Protein AF-A0A9P7QGE5-F1 (afdb_monomer_lite)

Sequence (139 aa):
MAYDSSDAELAAVERWIDPATGKPNYSRFTEHNLEERTLAAVELYRDAHYPNIKNAAAALEVPYYRVYGRHKGRQPISHNGGQLAVLTPTEDQALLIWAHRQVMCGHHIQIRRHRLHVKRYSELLVAIRRSRSAGPAVT

Structure (mmCIF, N/CA/C/O backbone):
data_AF-A0A9P7QGE5-F1
#
_entry.id   AF-A0A9P7QGE5-F1
#
loop_
_atom_site.group_PDB
_atom_site.id
_atom_site.type_symbol
_atom_site.label_atom_id
_atom_site.label_alt_id
_atom_site.label_comp_id
_atom_site.label_asym_id
_atom_site.label_entity_id
_atom_site.label_seq_id
_atom_site.pdbx_PDB_ins_code
_atom_site.Cartn_x
_atom_site.Cartn_y
_atom_site.Cartn_z
_atom_site.occupancy
_atom_site.B_iso_or_equiv
_atom_site.auth_seq_id
_atom_site.auth_comp_id
_atom_site.auth_asym_id
_atom_site.auth_atom_id
_atom_site.pdbx_PDB_model_num
ATOM 1 N N . MET A 1 1 ? 20.801 17.640 20.039 1.00 36.34 1 MET A N 1
ATOM 2 C CA . MET A 1 1 ? 19.399 18.035 19.802 1.00 36.34 1 MET A CA 1
ATOM 3 C C . MET A 1 1 ? 18.820 17.053 18.804 1.00 36.34 1 MET A C 1
ATOM 5 O O . MET A 1 1 ? 19.260 17.042 17.662 1.00 36.34 1 MET A O 1
ATOM 9 N N . ALA A 1 2 ? 17.979 16.141 19.288 1.00 37.06 2 ALA A N 1
ATOM 10 C CA . ALA A 1 2 ? 17.268 15.170 18.466 1.00 37.06 2 ALA A CA 1
ATOM 11 C C . ALA A 1 2 ? 16.124 15.911 17.763 1.00 37.06 2 ALA A C 1
ATOM 13 O O . ALA A 1 2 ? 15.342 16.567 18.442 1.00 37.06 2 ALA A O 1
ATOM 14 N N . TYR A 1 3 ? 16.099 15.885 16.432 1.00 42.69 3 TYR A N 1
ATOM 15 C CA . TYR A 1 3 ? 15.005 16.458 15.651 1.00 42.69 3 TYR A CA 1
ATOM 16 C C . TYR A 1 3 ? 13.806 15.505 15.683 1.00 42.69 3 TYR A C 1
ATOM 18 O O . TYR A 1 3 ? 13.979 14.290 15.572 1.00 42.69 3 TYR A O 1
ATOM 26 N N . ASP A 1 4 ? 12.632 16.098 15.880 1.00 45.06 4 ASP A N 1
ATOM 27 C CA . ASP A 1 4 ? 11.331 15.494 16.148 1.00 45.06 4 ASP A CA 1
ATOM 28 C C . ASP A 1 4 ? 10.981 14.293 15.264 1.00 45.06 4 ASP A C 1
ATOM 30 O O . ASP A 1 4 ? 10.799 14.403 14.053 1.00 45.06 4 ASP A O 1
ATOM 34 N N . SER A 1 5 ? 10.821 13.138 15.911 1.00 49.44 5 SER A N 1
ATOM 35 C CA . SER A 1 5 ? 10.130 11.966 15.354 1.00 49.44 5 SER A CA 1
ATOM 36 C C . SER A 1 5 ? 8.603 12.096 15.492 1.00 49.44 5 SER A C 1
ATOM 38 O O . SER A 1 5 ? 7.864 11.415 14.789 1.00 49.44 5 SER A O 1
ATOM 40 N N . SER A 1 6 ? 8.118 12.986 16.366 1.00 50.69 6 SER A N 1
ATOM 41 C CA . SER A 1 6 ? 6.703 13.105 16.744 1.00 50.69 6 SER A CA 1
ATOM 42 C C . SER A 1 6 ? 5.824 13.824 15.719 1.00 50.69 6 SER A C 1
ATOM 44 O O . SER A 1 6 ? 4.661 13.462 15.573 1.00 50.69 6 SER A O 1
ATOM 46 N N . ASP A 1 7 ? 6.353 14.794 14.966 1.00 45.94 7 ASP A N 1
ATOM 47 C CA . ASP A 1 7 ? 5.550 15.546 13.983 1.00 45.94 7 ASP A CA 1
ATOM 48 C C . ASP A 1 7 ? 5.131 14.688 12.779 1.00 45.94 7 ASP A C 1
ATOM 50 O O . ASP A 1 7 ? 4.074 14.903 12.186 1.00 45.94 7 ASP A O 1
ATOM 54 N N . ALA A 1 8 ? 5.940 13.684 12.422 1.00 50.78 8 ALA A N 1
ATOM 55 C CA . ALA A 1 8 ? 5.589 12.728 11.375 1.00 50.78 8 ALA A CA 1
ATOM 56 C C . ALA A 1 8 ? 4.583 11.678 11.875 1.00 50.78 8 ALA A C 1
ATOM 58 O O . ALA A 1 8 ? 3.671 11.327 11.136 1.00 50.78 8 ALA A O 1
ATOM 59 N N . GLU A 1 9 ? 4.717 11.219 13.125 1.00 51.56 9 GLU A N 1
ATOM 60 C CA . GLU A 1 9 ? 3.824 10.221 13.738 1.00 51.56 9 GLU A CA 1
ATOM 61 C C . GLU A 1 9 ? 2.395 10.747 13.963 1.00 51.56 9 GLU A C 1
ATOM 63 O O . GLU A 1 9 ? 1.430 9.982 13.907 1.00 51.56 9 GLU A O 1
ATOM 68 N N . LEU A 1 10 ? 2.232 12.055 14.184 1.00 56.00 10 LEU A N 1
ATOM 69 C CA . LEU A 1 10 ? 0.921 12.671 14.413 1.00 56.00 10 LEU A CA 1
ATOM 70 C C . LEU A 1 10 ? 0.105 12.850 13.121 1.00 56.00 10 LEU A C 1
ATOM 72 O O . LEU A 1 10 ? -1.124 12.802 13.163 1.00 56.00 10 LEU A O 1
ATOM 76 N N . ALA A 1 11 ? 0.754 12.966 11.959 1.00 74.94 11 ALA A N 1
ATOM 77 C CA . ALA A 1 11 ? 0.091 13.354 10.714 1.00 74.94 11 ALA A CA 1
ATOM 78 C C . ALA A 1 11 ? -0.942 12.332 10.196 1.00 74.94 11 ALA A C 1
ATOM 80 O O . ALA A 1 11 ? -2.001 12.736 9.704 1.00 74.94 11 ALA A O 1
ATOM 81 N N . ALA A 1 12 ? -0.672 11.020 10.271 1.00 77.94 12 ALA A N 1
ATOM 82 C CA . ALA A 1 12 ? -1.668 10.014 9.882 1.00 77.94 12 ALA A CA 1
ATOM 83 C C . ALA A 1 12 ? -2.695 9.747 10.983 1.00 77.94 12 ALA A C 1
ATOM 85 O O . ALA A 1 12 ? -3.858 9.485 10.672 1.00 77.94 12 ALA A O 1
ATOM 86 N N . VAL A 1 13 ? -2.289 9.800 12.254 1.00 82.62 13 VAL A N 1
ATOM 87 C CA . VAL A 1 13 ? -3.200 9.561 13.381 1.00 82.62 13 VAL A CA 1
ATOM 88 C C . VAL A 1 13 ? -4.275 10.642 13.418 1.00 82.62 13 VAL A C 1
ATOM 90 O O . VAL A 1 13 ? -5.451 10.304 13.417 1.00 82.62 13 VAL A O 1
ATOM 93 N N . GLU A 1 14 ? -3.907 11.919 13.321 1.00 83.38 14 GLU A N 1
ATOM 94 C CA . GLU A 1 14 ? -4.867 13.031 13.258 1.00 83.38 14 GLU A CA 1
ATOM 95 C C . GLU A 1 14 ? -5.794 12.956 12.038 1.00 83.38 14 GLU A C 1
ATOM 97 O O . GLU A 1 14 ? -6.946 13.386 12.089 1.00 83.38 14 GLU A O 1
ATOM 102 N N . ARG A 1 15 ? -5.301 12.401 10.925 1.00 85.88 15 ARG A N 1
ATOM 103 C CA . ARG A 1 15 ? -6.069 12.286 9.681 1.00 85.88 15 ARG A CA 1
ATOM 104 C C . ARG A 1 15 ? -7.084 11.148 9.719 1.00 85.88 15 ARG A C 1
ATOM 106 O O . ARG A 1 15 ? -8.194 11.303 9.212 1.00 85.88 15 ARG A O 1
ATOM 113 N N . TRP A 1 16 ? -6.695 9.993 10.256 1.00 89.62 16 TRP A N 1
ATOM 114 C CA . TRP A 1 16 ? -7.458 8.751 10.113 1.00 89.62 16 TRP A CA 1
ATOM 115 C C . TRP A 1 16 ? -8.102 8.254 11.401 1.00 89.62 16 TRP A C 1
ATOM 117 O O . TRP A 1 16 ? -9.002 7.417 11.316 1.00 89.62 16 TRP A O 1
ATOM 127 N N . ILE A 1 17 ? -7.663 8.724 12.568 1.00 90.06 17 ILE A N 1
ATOM 128 C CA . ILE A 1 17 ? -8.172 8.313 13.876 1.00 90.06 17 ILE A CA 1
ATOM 129 C C . ILE A 1 17 ? -8.921 9.482 14.509 1.00 90.06 17 ILE A C 1
ATOM 131 O O . ILE A 1 17 ? -8.414 10.594 14.602 1.00 90.06 17 ILE A O 1
ATOM 135 N N . ASP A 1 18 ? -10.140 9.222 14.968 1.00 87.38 18 ASP A N 1
ATOM 136 C CA . ASP A 1 18 ? -10.900 10.185 15.754 1.00 87.38 18 ASP A CA 1
ATOM 137 C C . ASP A 1 18 ? -10.281 10.297 17.164 1.00 87.38 18 ASP A C 1
ATOM 139 O O . ASP A 1 18 ? -10.252 9.296 17.895 1.00 87.38 18 ASP A O 1
ATOM 143 N N . PRO A 1 19 ? -9.796 11.485 17.578 1.00 82.75 19 PRO A N 1
ATOM 144 C CA . PRO A 1 19 ? -9.123 11.668 18.862 1.00 82.75 19 PRO A CA 1
ATOM 145 C C . PRO A 1 19 ? -10.042 11.411 20.062 1.00 82.75 19 PRO A C 1
ATOM 147 O O . PRO A 1 19 ? -9.551 11.075 21.138 1.00 82.75 19 PRO A O 1
ATOM 150 N N . ALA A 1 20 ? -11.364 11.539 19.902 1.00 84.06 20 ALA A N 1
ATOM 151 C CA . ALA A 1 20 ? -12.312 11.313 20.989 1.00 84.06 20 ALA A CA 1
ATOM 152 C C . ALA A 1 20 ? -12.529 9.821 21.274 1.00 84.06 20 ALA A C 1
ATOM 154 O O . ALA A 1 20 ? -12.760 9.427 22.418 1.00 84.06 20 ALA A O 1
ATOM 155 N N . THR A 1 21 ? -12.476 8.983 20.237 1.00 82.38 21 THR A N 1
ATOM 156 C CA . THR A 1 21 ? -12.810 7.556 20.340 1.00 82.38 21 THR A CA 1
ATOM 157 C C . THR A 1 21 ? -11.601 6.636 20.200 1.00 82.38 21 THR A C 1
ATOM 159 O O . THR A 1 21 ? -11.699 5.457 20.544 1.00 82.38 21 THR A O 1
ATOM 162 N N . GLY A 1 22 ? -10.473 7.146 19.694 1.00 81.94 22 GLY A N 1
ATOM 163 C CA . GLY A 1 22 ? -9.289 6.355 19.356 1.00 81.94 22 GLY A CA 1
ATOM 164 C C . GLY A 1 22 ? -9.545 5.344 18.234 1.00 81.94 22 GLY A C 1
ATOM 165 O O . GLY A 1 22 ? -8.795 4.379 18.088 1.00 81.94 22 GLY A O 1
ATOM 166 N N . LYS A 1 23 ? -10.632 5.518 17.472 1.00 85.50 23 LYS A N 1
ATOM 167 C CA . LYS A 1 23 ? -11.069 4.601 16.414 1.00 85.50 23 LYS A CA 1
ATOM 168 C C . LYS A 1 23 ? -10.892 5.230 15.036 1.00 85.50 23 LYS A C 1
ATOM 170 O O . LYS A 1 23 ? -10.848 6.454 14.929 1.00 85.50 23 LYS A O 1
ATOM 175 N N . PRO A 1 24 ? -10.830 4.413 13.971 1.00 86.50 24 PRO A N 1
ATOM 176 C CA . PRO A 1 24 ? -10.820 4.935 12.615 1.00 86.50 24 PRO A CA 1
ATOM 177 C C . PRO A 1 24 ? -12.012 5.861 12.349 1.00 86.50 24 PRO A C 1
ATOM 179 O O . PRO A 1 24 ? -13.144 5.519 12.691 1.00 86.50 24 PRO A O 1
ATOM 182 N N . ASN A 1 25 ? -11.767 6.992 11.687 1.00 88.62 25 ASN A N 1
ATOM 183 C CA . ASN A 1 25 ? -12.759 8.016 11.346 1.00 88.62 25 ASN A CA 1
ATOM 184 C C . ASN A 1 25 ? -13.657 7.596 10.160 1.00 88.62 25 ASN A C 1
ATOM 186 O O . ASN A 1 25 ? -13.845 8.322 9.187 1.00 88.62 25 ASN A O 1
ATOM 190 N N . TYR A 1 26 ? -14.182 6.372 10.209 1.00 86.25 26 TYR A N 1
ATOM 191 C CA . TYR A 1 26 ? -15.085 5.821 9.207 1.00 86.25 26 TYR A CA 1
ATOM 192 C C . TYR A 1 26 ? -16.405 5.455 9.875 1.00 86.25 26 TYR A C 1
ATOM 194 O O . TYR A 1 26 ? -16.447 4.642 10.795 1.00 86.25 26 TYR A O 1
ATOM 202 N N . SER A 1 27 ? -17.508 6.011 9.372 1.00 82.19 27 SER A N 1
ATOM 203 C CA . SER A 1 27 ? -18.846 5.721 9.901 1.00 82.19 27 SER A CA 1
ATOM 204 C C . SER A 1 27 ? -19.300 4.287 9.613 1.00 82.19 27 SER A C 1
ATOM 206 O O . SER A 1 27 ? -20.004 3.683 10.421 1.00 82.19 27 SER A O 1
ATOM 208 N N . ARG A 1 28 ? -18.915 3.740 8.451 1.00 86.88 28 ARG A N 1
ATOM 209 C CA . ARG A 1 28 ? -19.190 2.361 8.027 1.00 86.88 28 ARG A CA 1
ATOM 210 C C . ARG A 1 28 ? -18.088 1.835 7.128 1.00 86.88 28 ARG A C 1
ATOM 212 O O . ARG A 1 28 ? -17.522 2.564 6.317 1.00 86.88 28 ARG A O 1
ATOM 219 N N . PHE A 1 29 ? -17.861 0.535 7.198 1.00 90.94 29 PHE A N 1
ATOM 220 C CA . PHE A 1 29 ? -16.955 -0.179 6.315 1.00 90.94 29 PHE A CA 1
ATOM 221 C C . PHE A 1 29 ? -17.722 -0.731 5.116 1.00 90.94 29 PHE A C 1
ATOM 223 O O . PHE A 1 29 ? -18.616 -1.559 5.255 1.00 90.94 29 PHE A O 1
ATOM 230 N N . THR A 1 30 ? -17.409 -0.220 3.925 1.00 89.88 30 THR A N 1
ATOM 231 C CA . THR A 1 30 ? -18.079 -0.587 2.670 1.00 89.88 30 THR A CA 1
ATOM 232 C C . THR A 1 30 ? -17.046 -0.939 1.604 1.00 89.88 30 THR A C 1
ATOM 234 O O . THR A 1 30 ? -15.851 -0.675 1.760 1.00 89.88 30 THR A O 1
ATOM 237 N N . GLU A 1 31 ? -17.476 -1.537 0.494 1.00 87.12 31 GLU A N 1
ATOM 238 C CA . GLU A 1 31 ? -16.572 -1.759 -0.642 1.00 87.12 31 GLU A CA 1
ATOM 239 C C . GLU A 1 31 ? -16.106 -0.440 -1.272 1.00 87.12 31 GLU A C 1
ATOM 241 O O . GLU A 1 31 ? -14.978 -0.349 -1.752 1.00 87.12 31 GLU A O 1
ATOM 246 N N . HIS A 1 32 ? -16.939 0.604 -1.217 1.00 87.00 32 HIS A N 1
ATOM 247 C CA . HIS A 1 32 ? -16.641 1.895 -1.834 1.00 87.00 32 HIS A CA 1
ATOM 248 C C . HIS A 1 32 ? -15.465 2.617 -1.160 1.00 87.00 32 HIS A C 1
ATOM 250 O O . HIS A 1 32 ? -14.632 3.204 -1.843 1.00 87.00 32 HIS A O 1
ATOM 256 N N . ASN A 1 33 ? -15.341 2.506 0.167 1.00 89.94 33 ASN A N 1
ATOM 257 C CA . ASN A 1 33 ? -14.223 3.085 0.922 1.00 89.94 33 ASN A CA 1
ATOM 258 C C . ASN A 1 33 ? -13.072 2.100 1.170 1.00 89.94 33 ASN A C 1
ATOM 260 O O . ASN A 1 33 ? -12.167 2.380 1.953 1.00 89.94 33 ASN A O 1
ATOM 264 N N . LEU A 1 34 ? -13.076 0.934 0.516 1.00 91.00 34 LEU A N 1
ATOM 265 C CA . LEU A 1 34 ? -12.039 -0.078 0.709 1.00 91.00 34 LEU A CA 1
ATOM 266 C C . LEU A 1 34 ? -10.648 0.438 0.317 1.00 91.00 34 LEU A C 1
ATOM 268 O O . LEU A 1 34 ? -9.656 0.092 0.957 1.00 91.00 34 LEU A O 1
ATOM 272 N N . GLU A 1 35 ? -10.561 1.257 -0.732 1.00 90.12 35 GLU A N 1
ATOM 273 C CA . GLU A 1 35 ? -9.285 1.824 -1.171 1.00 90.12 35 GLU A CA 1
ATOM 274 C C . GLU A 1 35 ? -8.761 2.876 -0.192 1.00 90.12 35 GLU A C 1
ATOM 276 O O . GLU A 1 35 ? -7.597 2.821 0.194 1.00 90.12 35 GLU A O 1
ATOM 281 N N . GLU A 1 36 ? -9.632 3.765 0.274 1.00 90.94 36 GLU A N 1
ATOM 282 C CA . GLU A 1 36 ? -9.296 4.790 1.263 1.00 90.94 36 GLU A CA 1
ATOM 283 C C . GLU A 1 36 ? -8.817 4.158 2.577 1.00 90.94 36 GLU A C 1
ATOM 285 O O . GLU A 1 36 ? -7.729 4.465 3.059 1.00 90.94 36 GLU A O 1
ATOM 290 N N . ARG A 1 37 ? -9.536 3.141 3.071 1.00 93.50 37 ARG A N 1
ATOM 291 C CA . ARG A 1 37 ? -9.119 2.353 4.240 1.00 93.50 37 ARG A CA 1
ATOM 292 C C . ARG A 1 37 ? -7.798 1.625 4.019 1.00 93.50 37 ARG A C 1
ATOM 294 O O . ARG A 1 37 ? -7.010 1.480 4.950 1.00 93.50 37 ARG A O 1
ATOM 301 N N . THR A 1 38 ? -7.523 1.173 2.793 1.00 93.19 38 THR A N 1
ATOM 302 C CA . THR A 1 38 ? -6.226 0.566 2.457 1.00 93.19 38 THR A CA 1
ATOM 303 C C . THR A 1 38 ? -5.101 1.593 2.587 1.00 93.19 38 THR A C 1
ATOM 305 O O . THR A 1 38 ? -4.044 1.257 3.119 1.00 93.19 38 THR A O 1
ATOM 308 N N . LEU A 1 39 ? -5.309 2.826 2.114 1.00 91.00 39 LEU A N 1
ATOM 309 C CA . LEU A 1 39 ? -4.335 3.912 2.247 1.00 91.00 39 LEU A CA 1
ATOM 310 C C . LEU A 1 39 ? -4.133 4.292 3.715 1.00 91.00 39 LEU A C 1
ATOM 312 O O . LEU A 1 39 ? -2.992 4.303 4.171 1.00 91.00 39 LEU A O 1
ATOM 316 N N . ALA A 1 40 ? -5.220 4.461 4.471 1.00 92.62 40 ALA A N 1
ATOM 317 C CA . ALA A 1 40 ? -5.174 4.722 5.907 1.00 92.62 40 ALA A CA 1
ATOM 318 C C . ALA A 1 40 ? -4.387 3.641 6.667 1.00 92.62 40 ALA A C 1
ATOM 320 O O . ALA A 1 40 ? -3.533 3.957 7.489 1.00 92.62 40 ALA A O 1
ATOM 321 N N . ALA A 1 41 ? -4.595 2.358 6.346 1.00 93.62 41 ALA A N 1
ATOM 322 C CA . ALA A 1 41 ? -3.874 1.254 6.984 1.00 93.62 41 ALA A CA 1
ATOM 323 C C . ALA A 1 41 ? -2.371 1.288 6.686 1.00 93.62 41 ALA A C 1
ATOM 325 O O . ALA A 1 41 ? -1.559 0.919 7.534 1.00 93.62 41 ALA A O 1
ATOM 326 N N . VAL A 1 42 ? -1.991 1.709 5.477 1.00 93.19 42 VAL A N 1
ATOM 327 C CA . VAL A 1 42 ? -0.582 1.861 5.101 1.00 93.19 42 VAL A CA 1
ATOM 328 C C . VAL A 1 42 ? 0.049 3.061 5.793 1.00 93.19 42 VAL A C 1
ATOM 330 O O . VAL A 1 42 ? 1.185 2.934 6.242 1.00 93.19 42 VAL A O 1
ATOM 333 N N . GLU A 1 43 ? -0.654 4.190 5.878 1.00 92.19 43 GLU A N 1
ATOM 334 C CA . GLU A 1 43 ? -0.175 5.395 6.566 1.00 92.19 43 GLU A CA 1
ATOM 335 C C . GLU A 1 43 ? -0.010 5.136 8.069 1.00 92.19 43 GLU A C 1
ATOM 337 O O . GLU A 1 43 ? 1.096 5.262 8.578 1.00 92.19 43 GLU A O 1
ATOM 342 N N . LEU A 1 44 ? -1.033 4.607 8.749 1.00 92.12 44 LEU A N 1
ATOM 343 C CA . LEU A 1 44 ? -0.963 4.282 10.182 1.00 92.12 44 LEU A CA 1
ATOM 344 C C . LEU A 1 44 ? 0.081 3.203 10.516 1.00 92.12 44 LEU A C 1
ATOM 346 O O . LEU A 1 44 ? 0.625 3.179 11.616 1.00 92.12 44 LEU A O 1
ATOM 350 N N . TYR A 1 45 ? 0.374 2.287 9.588 1.00 92.56 45 TYR A N 1
ATOM 351 C CA . TYR A 1 45 ? 1.484 1.347 9.764 1.00 92.56 45 TYR A CA 1
ATOM 352 C C . TYR A 1 45 ? 2.854 2.021 9.587 1.00 92.56 45 TYR A C 1
ATOM 354 O O . TYR A 1 45 ? 3.794 1.692 10.308 1.00 92.56 45 TYR A O 1
ATOM 362 N N . ARG A 1 46 ? 2.993 2.934 8.618 1.00 88.94 46 ARG A N 1
ATOM 363 C CA . ARG A 1 46 ? 4.251 3.662 8.379 1.00 88.94 46 ARG A CA 1
ATOM 364 C C . ARG A 1 46 ? 4.592 4.602 9.529 1.00 88.94 46 ARG A C 1
ATOM 366 O O . ARG A 1 46 ? 5.760 4.667 9.891 1.00 88.94 46 ARG A O 1
ATOM 373 N N . ASP A 1 47 ? 3.577 5.206 10.131 1.00 88.50 47 ASP A N 1
ATOM 374 C CA . ASP A 1 47 ? 3.699 6.116 11.274 1.00 88.50 47 ASP A CA 1
ATOM 375 C C . ASP A 1 47 ? 3.749 5.360 12.616 1.00 88.50 47 ASP A C 1
ATOM 377 O O . ASP A 1 47 ? 3.498 5.926 13.672 1.00 88.50 47 ASP A O 1
ATOM 381 N N . ALA A 1 48 ? 4.031 4.051 12.588 1.00 87.81 48 ALA A N 1
ATOM 382 C CA . ALA A 1 48 ? 4.191 3.180 13.755 1.00 87.81 48 ALA A CA 1
ATOM 383 C C . ALA A 1 48 ? 2.991 3.097 14.727 1.00 87.81 48 ALA A C 1
ATOM 385 O O . ALA A 1 48 ? 3.091 2.423 15.753 1.00 87.81 48 ALA A O 1
ATOM 386 N N . HIS A 1 49 ? 1.832 3.674 14.389 1.00 88.75 49 HIS A N 1
ATOM 387 C CA . HIS A 1 49 ? 0.613 3.594 15.201 1.00 88.75 49 HIS A CA 1
ATOM 388 C C . HIS A 1 49 ? 0.148 2.143 15.398 1.00 88.75 49 HIS A C 1
ATOM 390 O O . HIS A 1 49 ? -0.282 1.748 16.482 1.00 88.75 49 HIS A O 1
ATOM 396 N N . TYR A 1 50 ? 0.284 1.315 14.357 1.00 90.56 50 TYR A N 1
ATOM 397 C CA . TYR A 1 50 ? 0.127 -0.132 14.471 1.00 90.56 50 TYR A CA 1
ATOM 398 C C . TYR A 1 50 ? 1.480 -0.841 14.343 1.00 90.56 50 TYR A C 1
ATOM 400 O O . TYR A 1 50 ? 2.196 -0.617 13.367 1.00 90.56 50 TYR A O 1
ATOM 408 N N . PRO A 1 51 ? 1.806 -1.798 15.235 1.00 90.81 51 PRO A N 1
ATOM 409 C CA . PRO A 1 51 ? 3.121 -2.446 15.249 1.00 90.81 51 PRO A CA 1
ATOM 410 C C . PRO A 1 51 ? 3.355 -3.358 14.037 1.00 90.81 51 PRO A C 1
ATOM 412 O O . PRO A 1 51 ? 4.487 -3.713 13.715 1.00 90.81 51 PRO A O 1
ATOM 415 N N . ASN A 1 52 ? 2.287 -3.797 13.369 1.00 93.94 52 ASN A N 1
ATOM 416 C CA . ASN A 1 52 ? 2.380 -4.646 12.192 1.00 93.94 52 ASN A CA 1
ATOM 417 C C . ASN A 1 52 ? 1.206 -4.401 11.229 1.00 93.94 52 ASN A C 1
ATOM 419 O O . ASN A 1 52 ? 0.127 -3.948 11.616 1.00 93.94 52 ASN A O 1
ATOM 423 N N . ILE A 1 53 ? 1.412 -4.772 9.960 1.00 93.69 53 ILE A N 1
ATOM 424 C CA . ILE A 1 53 ? 0.403 -4.645 8.894 1.00 93.69 53 ILE A CA 1
ATOM 425 C C . ILE A 1 53 ? -0.867 -5.435 9.225 1.00 93.69 53 ILE A C 1
ATOM 427 O O . ILE A 1 53 ? -1.958 -5.026 8.844 1.00 93.69 53 ILE A O 1
ATOM 431 N N . LYS A 1 54 ? -0.747 -6.568 9.927 1.00 95.50 54 LYS A N 1
ATOM 432 C CA . LYS A 1 54 ? -1.895 -7.409 10.285 1.00 95.50 54 LYS A CA 1
ATOM 433 C C . LYS A 1 54 ? -2.860 -6.665 11.213 1.00 95.50 54 LYS A C 1
ATOM 435 O O . LYS A 1 54 ? -4.063 -6.734 10.996 1.00 95.50 54 LYS A O 1
ATOM 440 N N . ASN A 1 55 ? -2.334 -5.932 12.188 1.00 94.50 55 ASN A N 1
ATOM 441 C CA . ASN A 1 55 ? -3.105 -5.146 13.142 1.00 94.50 55 ASN A CA 1
ATOM 442 C C . ASN A 1 55 ? -3.755 -3.946 12.450 1.00 94.50 55 ASN A C 1
ATOM 444 O O . ASN A 1 55 ? -4.945 -3.726 12.642 1.00 94.50 55 ASN A O 1
ATOM 448 N N . ALA A 1 56 ? -3.021 -3.248 11.577 1.00 93.88 56 ALA A N 1
ATOM 449 C CA . ALA A 1 56 ? -3.584 -2.159 10.775 1.00 93.88 56 ALA A CA 1
ATOM 450 C C . ALA A 1 56 ? -4.713 -2.645 9.848 1.00 93.88 56 ALA A C 1
ATOM 452 O O . ALA A 1 56 ? -5.784 -2.049 9.784 1.00 93.88 56 ALA A O 1
ATOM 453 N N . ALA A 1 57 ? -4.491 -3.768 9.159 1.00 95.44 57 ALA A N 1
ATOM 454 C CA . ALA A 1 57 ? -5.467 -4.386 8.269 1.00 95.44 57 ALA A CA 1
ATOM 455 C C . ALA A 1 57 ? -6.722 -4.852 9.025 1.00 95.44 57 ALA A C 1
ATOM 457 O O . ALA A 1 57 ? -7.832 -4.659 8.538 1.00 95.44 57 ALA A O 1
ATOM 458 N N . ALA A 1 58 ? -6.554 -5.428 10.219 1.00 94.31 58 ALA A N 1
ATOM 459 C CA . ALA A 1 58 ? -7.666 -5.843 11.066 1.00 94.31 58 ALA A CA 1
ATOM 460 C C . ALA A 1 58 ? -8.465 -4.642 11.595 1.00 94.31 58 ALA A C 1
ATOM 462 O O . ALA A 1 58 ? -9.688 -4.654 11.510 1.00 94.31 58 ALA A O 1
ATOM 463 N N . ALA A 1 59 ? -7.791 -3.596 12.083 1.00 91.94 59 ALA A N 1
ATOM 464 C CA . ALA A 1 59 ? -8.441 -2.410 12.642 1.00 91.94 59 ALA A CA 1
ATOM 465 C C . ALA A 1 59 ? -9.288 -1.644 11.614 1.00 91.94 59 ALA A C 1
ATOM 467 O O . ALA A 1 59 ? -10.314 -1.066 11.962 1.00 91.94 59 ALA A O 1
ATOM 468 N N . LEU A 1 60 ? -8.868 -1.656 10.347 1.00 92.62 60 LEU A N 1
ATOM 469 C CA . LEU A 1 60 ? -9.558 -0.988 9.243 1.00 92.62 60 LEU A CA 1
ATOM 470 C C . LEU A 1 60 ? -10.400 -1.935 8.380 1.00 92.62 60 LEU A C 1
ATOM 472 O O . LEU A 1 60 ? -10.924 -1.501 7.356 1.00 92.62 60 LEU A O 1
ATOM 476 N N . GLU A 1 61 ? -10.529 -3.209 8.761 1.00 93.94 61 GLU A N 1
ATOM 477 C CA . GLU A 1 61 ? -11.236 -4.255 8.007 1.00 93.94 61 GLU A CA 1
ATOM 478 C C . GLU A 1 61 ? -10.857 -4.305 6.515 1.00 93.94 61 GLU A C 1
ATOM 480 O O . GLU A 1 61 ? -11.703 -4.304 5.614 1.00 93.94 61 GLU A O 1
ATOM 485 N N . VAL A 1 62 ? -9.552 -4.338 6.245 1.00 94.25 62 VAL A N 1
ATOM 486 C CA . VAL A 1 62 ? -8.988 -4.453 4.896 1.00 94.25 62 VAL A CA 1
ATOM 487 C C . VAL A 1 62 ? -8.266 -5.797 4.756 1.00 94.25 62 VAL A C 1
ATOM 489 O O . VAL A 1 62 ? -7.545 -6.206 5.666 1.00 94.25 62 VAL A O 1
ATOM 492 N N . PRO A 1 63 ? -8.363 -6.496 3.609 1.00 94.81 63 PRO A N 1
ATOM 493 C CA . PRO A 1 63 ? -7.577 -7.702 3.374 1.00 94.81 63 PRO A CA 1
ATOM 494 C C . PRO A 1 63 ? -6.066 -7.448 3.487 1.00 94.81 63 PRO A C 1
ATOM 496 O O . PRO A 1 63 ? -5.518 -6.575 2.809 1.00 94.81 63 PRO A O 1
ATOM 499 N N . TYR A 1 64 ? -5.373 -8.271 4.280 1.00 95.31 64 TYR A N 1
ATOM 500 C CA . TYR A 1 64 ? -3.936 -8.144 4.565 1.00 95.31 64 TYR A CA 1
ATOM 501 C C . TYR A 1 64 ? -3.077 -7.925 3.310 1.00 95.31 64 TYR A C 1
ATOM 503 O O . TYR A 1 64 ? -2.278 -6.991 3.248 1.00 95.31 64 TYR A O 1
ATOM 511 N N . TYR A 1 65 ? -3.260 -8.757 2.279 1.00 93.38 65 TYR A N 1
ATOM 512 C CA . TYR A 1 65 ? -2.440 -8.691 1.066 1.00 93.38 65 TYR A CA 1
ATOM 513 C C . TYR A 1 65 ? -2.658 -7.410 0.255 1.00 93.38 65 TYR A C 1
ATOM 515 O O . TYR A 1 65 ? -1.760 -6.997 -0.481 1.00 93.38 65 TYR A O 1
ATOM 523 N N . ARG A 1 66 ? -3.814 -6.755 0.411 1.00 91.88 66 ARG A N 1
ATOM 524 C CA . ARG A 1 66 ? -4.097 -5.465 -0.222 1.00 91.88 66 ARG A CA 1
ATOM 525 C C . ARG A 1 66 ? -3.259 -4.365 0.423 1.00 91.88 66 ARG A C 1
ATOM 527 O O . ARG A 1 66 ? -2.556 -3.650 -0.288 1.00 91.88 66 ARG A O 1
ATOM 534 N N . VAL A 1 67 ? -3.247 -4.308 1.757 1.00 93.38 67 VAL A N 1
ATOM 535 C CA . VAL A 1 67 ? -2.406 -3.378 2.532 1.00 93.38 67 VAL A CA 1
ATOM 536 C C . VAL A 1 67 ? -0.924 -3.658 2.282 1.00 93.38 67 VAL A C 1
ATOM 538 O O . VAL A 1 67 ? -0.163 -2.743 1.984 1.00 93.38 67 VAL A O 1
ATOM 541 N N . TYR A 1 68 ? -0.510 -4.929 2.303 1.00 92.44 68 TYR A N 1
ATOM 542 C CA . TYR A 1 68 ? 0.870 -5.324 2.012 1.00 92.44 68 TYR A CA 1
ATOM 543 C C . TYR A 1 68 ? 1.312 -4.898 0.604 1.00 92.44 68 TYR A C 1
ATOM 545 O O . TYR A 1 68 ? 2.376 -4.300 0.433 1.00 92.44 68 TYR A O 1
ATOM 553 N N . GLY A 1 69 ? 0.490 -5.171 -0.414 1.00 90.06 69 GLY A N 1
ATOM 554 C CA . GLY A 1 69 ? 0.763 -4.761 -1.789 1.00 90.06 69 GLY A CA 1
ATOM 555 C C . GLY A 1 69 ? 0.885 -3.245 -1.914 1.00 90.06 69 GLY A C 1
ATOM 556 O O . GLY A 1 69 ? 1.836 -2.755 -2.526 1.00 90.06 69 GLY A O 1
ATOM 557 N N . ARG A 1 70 ? -0.029 -2.511 -1.273 1.00 89.81 70 ARG A N 1
ATOM 558 C CA . ARG A 1 70 ? -0.029 -1.049 -1.247 1.00 89.81 70 ARG A CA 1
ATOM 559 C C . ARG A 1 70 ? 1.210 -0.481 -0.565 1.00 89.81 70 ARG A C 1
ATOM 561 O O . ARG A 1 70 ? 1.859 0.405 -1.114 1.00 89.81 70 ARG A O 1
ATOM 568 N N . HIS A 1 71 ? 1.592 -1.038 0.581 1.00 89.31 71 HIS A N 1
ATOM 569 C CA . HIS A 1 71 ? 2.807 -0.668 1.304 1.00 89.31 71 HIS A CA 1
ATOM 570 C C . HIS A 1 71 ? 4.065 -0.862 0.439 1.00 89.31 71 HIS A C 1
ATOM 572 O O . HIS A 1 71 ? 4.955 -0.011 0.453 1.00 89.31 71 HIS A O 1
ATOM 578 N N . LYS A 1 72 ? 4.101 -1.931 -0.373 1.00 86.69 72 LYS A N 1
ATOM 579 C CA . LYS A 1 72 ? 5.152 -2.208 -1.369 1.00 86.69 72 LYS A CA 1
ATOM 580 C C . LYS A 1 72 ? 5.085 -1.330 -2.629 1.00 86.69 72 LYS A C 1
ATOM 582 O O . LYS A 1 72 ? 5.925 -1.500 -3.507 1.00 86.69 72 LYS A O 1
ATOM 587 N N . GLY A 1 73 ? 4.120 -0.417 -2.733 1.00 80.50 73 GLY A N 1
ATOM 588 C CA . GLY A 1 73 ? 3.987 0.522 -3.851 1.00 80.50 73 GLY A CA 1
ATOM 589 C C . GLY A 1 73 ? 3.109 0.042 -5.008 1.00 80.50 73 GLY A C 1
ATOM 590 O O . GLY A 1 73 ? 3.049 0.717 -6.033 1.00 80.50 73 GLY A O 1
ATOM 591 N N . ARG A 1 74 ? 2.402 -1.092 -4.872 1.00 83.19 74 ARG A N 1
ATOM 592 C CA . ARG A 1 74 ? 1.425 -1.513 -5.888 1.00 83.19 74 ARG A CA 1
ATOM 593 C C . ARG A 1 74 ? 0.274 -0.525 -5.967 1.00 83.19 74 ARG A C 1
ATOM 595 O O . ARG A 1 74 ? -0.184 -0.036 -4.937 1.00 83.19 74 ARG A O 1
ATOM 602 N N . GLN A 1 75 ? -0.190 -0.279 -7.187 1.00 78.62 75 GLN A N 1
ATOM 603 C CA . GLN A 1 75 ? -1.317 0.598 -7.482 1.00 78.62 75 GLN A CA 1
ATOM 604 C C . GLN A 1 75 ? -2.667 -0.131 -7.427 1.00 78.62 75 GLN A C 1
ATOM 606 O O . GLN A 1 75 ? -2.690 -1.362 -7.448 1.00 78.62 75 GLN A O 1
ATOM 611 N N . PRO A 1 76 ? -3.815 0.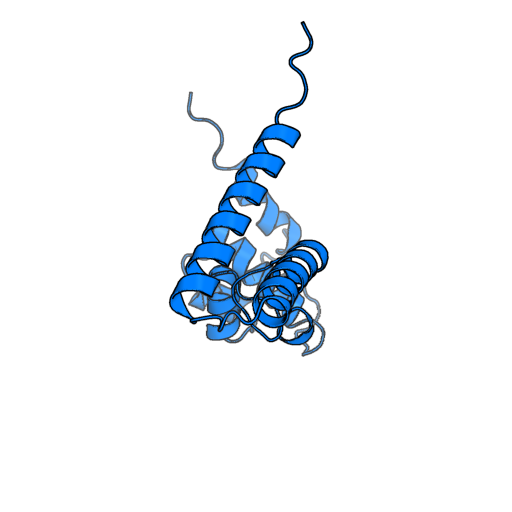575 -7.3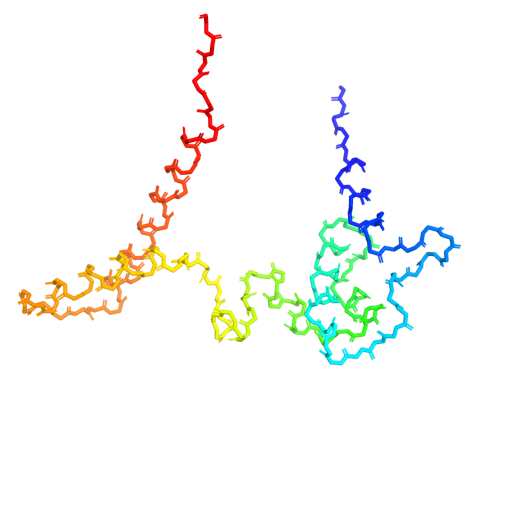38 1.00 75.25 76 PRO A N 1
ATOM 612 C CA . PRO A 1 76 ? -5.112 -0.076 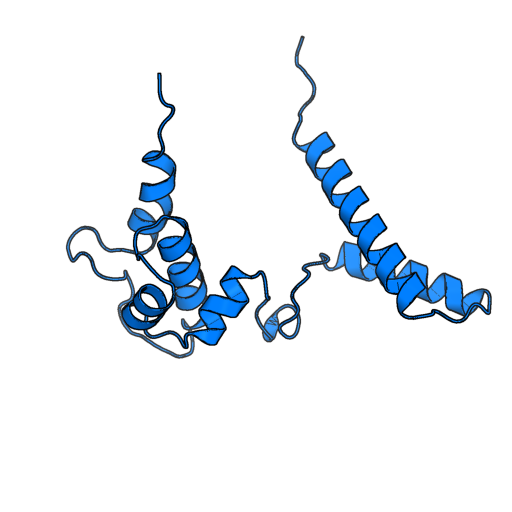-7.459 1.00 75.25 76 PRO A CA 1
ATOM 613 C C . PRO A 1 76 ? -5.247 -0.641 -8.875 1.00 75.25 76 PRO A C 1
ATOM 615 O O . PRO A 1 76 ? -4.672 -0.102 -9.827 1.00 75.25 76 PRO A O 1
ATOM 618 N N . ILE A 1 77 ? -6.035 -1.705 -9.029 1.00 75.12 77 ILE A N 1
ATOM 619 C CA . ILE A 1 77 ? -6.310 -2.288 -10.351 1.00 75.12 77 ILE A CA 1
ATOM 620 C C . ILE A 1 77 ? -6.928 -1.240 -11.283 1.00 75.12 77 ILE A C 1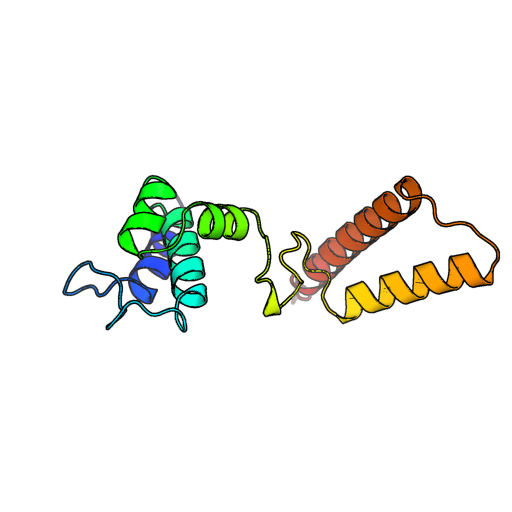
ATOM 622 O O . ILE A 1 77 ? -6.532 -1.151 -12.439 1.00 75.12 77 ILE A O 1
ATOM 626 N N . SER A 1 78 ? -7.804 -0.385 -10.755 1.00 74.12 78 SER A N 1
ATOM 627 C CA . SER A 1 78 ? -8.432 0.708 -11.503 1.00 74.12 78 SER A CA 1
ATOM 628 C C . SER A 1 78 ? -7.457 1.773 -12.015 1.00 74.12 78 SER A C 1
ATOM 630 O O . SER A 1 78 ? -7.806 2.495 -12.939 1.00 74.12 78 SER A O 1
ATOM 632 N N . HIS A 1 79 ? -6.259 1.894 -11.432 1.00 68.00 79 HIS A N 1
ATOM 633 C CA . HIS A 1 79 ? -5.315 2.965 -11.767 1.00 68.00 79 HIS A CA 1
ATOM 634 C C . HIS A 1 79 ? -4.147 2.483 -12.633 1.00 68.00 79 HIS A C 1
ATOM 636 O O . HIS A 1 79 ? -3.724 3.190 -13.537 1.00 68.00 79 HIS A O 1
ATOM 642 N N . ASN A 1 80 ? -3.607 1.291 -12.355 1.00 69.38 80 ASN A N 1
ATOM 643 C CA . ASN A 1 80 ? -2.494 0.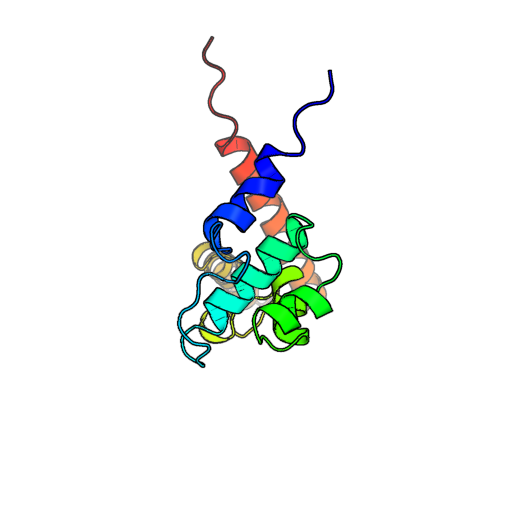724 -13.129 1.00 69.38 80 ASN A CA 1
ATOM 644 C C . ASN A 1 80 ? -2.499 -0.817 -13.108 1.00 69.38 80 ASN A C 1
ATOM 646 O O . ASN A 1 80 ? -1.462 -1.459 -12.935 1.00 69.38 80 ASN A O 1
ATOM 650 N N . GLY A 1 81 ? -3.683 -1.437 -13.136 1.00 71.06 81 GLY A N 1
ATOM 651 C CA . GLY A 1 81 ? -3.822 -2.897 -13.206 1.00 71.06 81 GLY A CA 1
ATOM 652 C C . GLY A 1 81 ? -3.185 -3.675 -12.045 1.00 71.06 81 GLY A C 1
ATOM 653 O O . GLY A 1 81 ? -2.932 -4.868 -12.180 1.00 71.06 81 GLY A O 1
ATOM 654 N N . GLY A 1 82 ? -2.882 -3.030 -10.911 1.00 69.31 82 GLY A N 1
ATOM 655 C CA . GLY A 1 82 ? -2.195 -3.672 -9.784 1.00 69.31 82 GLY A CA 1
ATOM 656 C C . GLY A 1 82 ? -0.663 -3.675 -9.870 1.00 69.31 82 GLY A C 1
ATOM 657 O O . GLY A 1 82 ? -0.009 -4.325 -9.048 1.00 69.31 82 GLY A O 1
ATOM 658 N N . GLN A 1 83 ? -0.073 -2.982 -10.850 1.00 70.75 83 GLN A N 1
ATOM 659 C CA . GLN A 1 83 ? 1.375 -2.953 -11.056 1.00 70.75 83 GLN A CA 1
ATOM 660 C C . GLN A 1 83 ? 2.118 -2.118 -10.001 1.00 70.75 83 GLN A C 1
ATOM 662 O O . GLN A 1 83 ? 1.553 -1.254 -9.329 1.00 70.75 83 GLN A O 1
ATOM 667 N N . LEU A 1 84 ? 3.411 -2.421 -9.843 1.00 66.81 84 LEU A N 1
ATOM 668 C CA . LEU A 1 84 ? 4.286 -1.896 -8.785 1.00 66.81 84 LEU A CA 1
ATOM 669 C C . LEU A 1 84 ? 4.939 -0.549 -9.141 1.00 66.81 84 LEU A C 1
ATOM 671 O O . LEU A 1 84 ? 5.379 0.167 -8.250 1.00 66.81 84 LEU A O 1
ATOM 675 N N . ALA A 1 85 ? 5.015 -0.202 -10.428 1.00 66.44 85 ALA A N 1
ATOM 676 C CA . ALA A 1 85 ? 5.689 1.002 -10.900 1.00 66.44 85 ALA A CA 1
ATOM 677 C C . ALA A 1 85 ? 4.670 2.026 -11.409 1.00 66.44 85 ALA A C 1
ATOM 679 O O . ALA A 1 85 ? 3.943 1.755 -12.360 1.00 66.44 85 ALA A O 1
ATOM 680 N N . VAL A 1 86 ? 4.641 3.209 -10.792 1.00 65.50 86 VAL A N 1
ATOM 681 C CA . VAL A 1 86 ? 3.982 4.391 -11.360 1.00 65.50 86 VAL A CA 1
ATOM 682 C C . VAL A 1 86 ? 4.995 5.059 -12.272 1.00 65.50 86 VAL A C 1
ATOM 684 O O . VAL A 1 86 ? 5.712 5.969 -11.863 1.00 65.50 86 VAL A O 1
ATOM 687 N N . LEU A 1 87 ? 5.083 4.582 -13.507 1.00 69.81 87 LEU A N 1
ATOM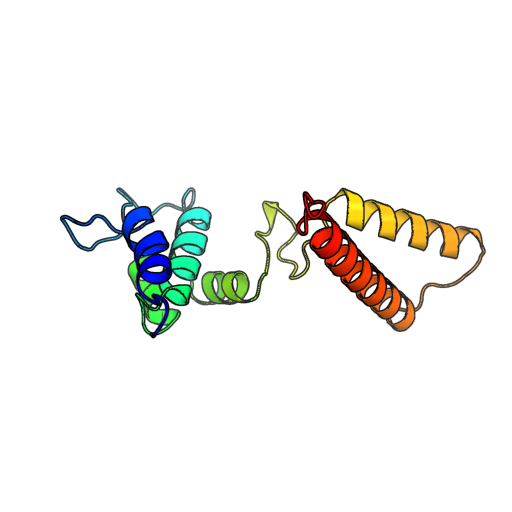 688 C CA . LEU A 1 87 ? 5.359 5.534 -14.570 1.00 69.81 87 LEU A CA 1
ATOM 689 C C . LEU A 1 87 ? 4.101 6.395 -14.653 1.00 69.81 87 LEU A C 1
ATOM 691 O O . LEU A 1 87 ? 2.987 5.874 -14.707 1.00 69.81 87 LEU A O 1
ATOM 695 N N . THR A 1 88 ? 4.256 7.710 -14.562 1.00 71.94 88 THR A N 1
ATOM 696 C CA . THR A 1 88 ? 3.147 8.612 -14.888 1.00 71.94 88 THR A CA 1
ATOM 697 C C . THR A 1 88 ? 2.711 8.357 -16.335 1.00 71.94 88 THR A C 1
ATOM 699 O O . THR A 1 88 ? 3.525 7.882 -17.129 1.00 71.94 88 THR A O 1
ATOM 702 N N . PRO A 1 89 ? 1.471 8.696 -16.729 1.00 73.25 89 PRO A N 1
ATOM 703 C CA . PRO A 1 89 ? 1.016 8.494 -18.107 1.00 73.25 89 PRO A CA 1
ATOM 704 C C . PRO A 1 89 ? 1.990 9.060 -19.155 1.00 73.25 89 PRO A C 1
ATOM 706 O O . PRO A 1 89 ? 2.250 8.431 -20.176 1.00 73.25 89 PRO A O 1
ATOM 709 N N . THR A 1 90 ? 2.609 10.207 -18.864 1.00 77.38 90 THR A N 1
ATOM 710 C CA . THR A 1 90 ? 3.632 10.836 -19.712 1.00 77.38 90 THR A CA 1
ATOM 711 C C . THR A 1 90 ? 4.922 10.017 -19.801 1.00 77.38 90 THR A C 1
ATOM 713 O O . THR A 1 90 ? 5.525 9.902 -20.866 1.00 77.38 90 THR A O 1
ATOM 716 N N . GLU A 1 91 ? 5.365 9.452 -18.681 1.00 78.38 91 GLU A N 1
ATOM 717 C CA . GLU A 1 91 ? 6.575 8.627 -18.608 1.00 78.38 91 GLU A CA 1
ATOM 718 C C . GLU A 1 91 ? 6.368 7.282 -19.311 1.00 78.38 91 GLU A C 1
ATOM 720 O O . GLU A 1 91 ? 7.265 6.798 -20.003 1.00 78.38 91 GLU A O 1
ATOM 725 N N . ASP A 1 92 ? 5.168 6.719 -19.196 1.00 80.00 92 ASP A N 1
ATOM 726 C CA . ASP A 1 92 ? 4.775 5.507 -19.906 1.00 80.00 92 ASP A CA 1
ATOM 727 C C . ASP A 1 92 ? 4.680 5.762 -21.419 1.00 80.00 92 ASP A C 1
ATOM 729 O O . ASP A 1 92 ? 5.255 5.028 -22.225 1.00 80.00 92 ASP A O 1
ATOM 733 N N . GLN A 1 93 ? 4.090 6.890 -21.828 1.00 83.31 93 GLN A N 1
ATOM 734 C CA . GLN A 1 93 ? 4.043 7.306 -23.230 1.00 83.31 93 GLN A CA 1
ATOM 735 C C . GLN A 1 93 ? 5.444 7.497 -23.833 1.00 83.31 93 GLN A C 1
ATOM 737 O O . GLN A 1 93 ? 5.691 7.085 -24.967 1.00 83.31 93 GLN A O 1
ATOM 742 N N . ALA A 1 94 ? 6.388 8.079 -23.091 1.00 85.44 94 ALA A N 1
ATOM 743 C CA . ALA A 1 94 ? 7.768 8.225 -23.553 1.00 85.44 94 ALA A CA 1
ATOM 744 C C . ALA A 1 94 ? 8.457 6.865 -23.768 1.00 85.44 94 ALA A C 1
ATOM 746 O O . ALA A 1 94 ? 9.174 6.681 -24.759 1.00 85.44 94 ALA A O 1
ATOM 747 N N . LEU A 1 95 ? 8.203 5.896 -22.885 1.00 86.06 95 LEU A N 1
ATOM 748 C CA . LEU A 1 95 ? 8.689 4.525 -23.035 1.00 86.06 95 LEU A CA 1
ATOM 749 C C . LEU A 1 95 ? 8.064 3.816 -24.238 1.00 86.06 95 LEU A C 1
ATOM 751 O O . LEU A 1 95 ? 8.780 3.133 -24.975 1.00 86.06 95 LEU A O 1
ATOM 755 N N . LEU A 1 96 ? 6.768 4.022 -24.485 1.00 87.19 96 LEU A N 1
ATOM 756 C CA . LEU A 1 96 ? 6.083 3.511 -25.673 1.00 87.19 96 LEU A CA 1
ATOM 757 C C . LEU A 1 96 ? 6.645 4.124 -26.961 1.00 87.19 96 LEU A C 1
ATOM 759 O O . LEU A 1 96 ? 6.901 3.393 -27.916 1.00 87.19 96 LEU A O 1
ATOM 763 N N . ILE A 1 97 ? 6.925 5.432 -26.988 1.00 91.12 97 ILE A N 1
ATOM 764 C CA . ILE A 1 97 ? 7.564 6.101 -28.135 1.00 91.12 97 ILE A CA 1
ATOM 765 C C . ILE A 1 97 ? 8.959 5.523 -28.390 1.00 91.12 97 ILE A C 1
ATOM 767 O O . ILE A 1 97 ? 9.320 5.253 -29.539 1.00 91.12 97 ILE A O 1
ATOM 771 N N . TRP A 1 98 ? 9.754 5.310 -27.338 1.00 91.38 98 TRP A N 1
ATOM 772 C CA . TRP A 1 98 ? 11.063 4.674 -27.472 1.00 91.38 98 TRP A CA 1
ATOM 773 C C . TRP A 1 98 ? 10.945 3.251 -28.031 1.00 91.38 98 TRP A C 1
ATOM 775 O O . TRP A 1 98 ? 11.657 2.910 -28.978 1.00 91.38 98 TRP A O 1
ATOM 785 N N . ALA A 1 99 ? 10.028 2.444 -27.491 1.00 89.06 99 ALA A N 1
ATOM 786 C CA . ALA A 1 99 ? 9.792 1.078 -27.948 1.00 89.06 99 ALA A CA 1
ATOM 787 C C . ALA A 1 99 ? 9.360 1.057 -29.421 1.00 89.06 99 ALA A C 1
ATOM 789 O O . ALA A 1 99 ? 9.950 0.343 -30.232 1.00 89.06 99 ALA A O 1
ATOM 790 N N . HIS A 1 100 ? 8.411 1.915 -29.790 1.00 91.62 100 HIS A N 1
ATOM 791 C CA . HIS A 1 100 ? 7.952 2.074 -31.164 1.00 91.62 100 HIS A CA 1
ATOM 792 C C . HIS A 1 100 ? 9.107 2.414 -32.118 1.00 91.62 100 HIS A C 1
ATOM 794 O O . HIS A 1 100 ? 9.246 1.786 -33.164 1.00 91.62 100 HIS A O 1
ATOM 800 N N . ARG A 1 101 ? 10.007 3.336 -31.741 1.00 92.31 101 ARG A N 1
ATOM 801 C CA . ARG A 1 101 ? 11.201 3.654 -32.549 1.00 92.31 101 ARG A CA 1
ATOM 802 C C . ARG A 1 101 ? 12.120 2.448 -32.745 1.00 92.31 101 ARG A C 1
ATOM 804 O O . ARG A 1 101 ? 12.639 2.275 -33.840 1.00 92.31 101 ARG A O 1
ATOM 811 N N . GLN A 1 102 ? 12.320 1.613 -31.722 1.00 91.06 102 GLN A N 1
ATOM 812 C CA . GLN A 1 102 ? 13.129 0.396 -31.876 1.00 91.06 102 GLN A CA 1
ATOM 813 C C . GLN A 1 102 ? 12.515 -0.541 -32.922 1.00 91.06 102 GLN A C 1
ATOM 815 O O . GLN A 1 102 ? 13.220 -0.977 -33.830 1.00 91.06 102 GLN A O 1
ATOM 820 N N . VAL A 1 103 ? 11.203 -0.780 -32.834 1.00 91.56 103 VAL A N 1
ATOM 821 C CA . VAL A 1 103 ? 10.476 -1.639 -33.779 1.00 91.56 103 VAL A CA 1
ATOM 822 C C . VAL A 1 103 ? 10.534 -1.077 -35.202 1.00 91.56 103 VAL A C 1
ATOM 824 O O . VAL A 1 103 ? 10.861 -1.816 -36.126 1.00 91.56 103 VAL A O 1
ATOM 827 N N . MET A 1 104 ? 10.309 0.229 -35.380 1.00 92.75 104 MET A N 1
ATOM 828 C CA . MET A 1 104 ? 10.366 0.882 -36.697 1.00 92.75 104 MET A CA 1
ATOM 829 C C . MET A 1 104 ? 11.759 0.828 -37.332 1.00 92.75 104 MET A C 1
ATOM 831 O O . MET A 1 104 ? 11.882 0.734 -38.548 1.00 92.75 104 MET A O 1
ATOM 835 N N . CYS A 1 105 ? 12.819 0.831 -36.523 1.00 91.25 105 CYS A N 1
ATOM 836 C CA . CYS A 1 105 ? 14.185 0.619 -36.996 1.00 91.25 105 CYS A CA 1
ATOM 837 C C . CYS A 1 105 ? 14.549 -0.872 -37.155 1.00 91.25 105 CYS A C 1
ATOM 839 O O . CYS A 1 105 ? 15.734 -1.191 -37.210 1.00 91.25 105 CYS A O 1
ATOM 841 N N . GLY A 1 106 ? 13.580 -1.794 -37.143 1.00 91.56 106 GLY A N 1
ATOM 842 C CA . GLY A 1 106 ? 13.804 -3.235 -37.309 1.00 91.56 106 GLY A CA 1
ATOM 843 C C . GLY A 1 106 ? 14.460 -3.931 -36.110 1.00 91.56 106 GLY A C 1
ATOM 844 O O . GLY A 1 106 ? 14.925 -5.063 -36.232 1.00 91.56 106 GLY A O 1
ATOM 845 N N . HIS A 1 107 ? 14.528 -3.283 -34.944 1.00 87.62 107 HIS A N 1
ATOM 846 C CA . HIS A 1 107 ? 15.136 -3.873 -33.755 1.00 87.62 107 HIS A CA 1
ATOM 847 C C . HIS A 1 107 ? 14.108 -4.660 -32.945 1.00 87.62 107 HIS A C 1
ATOM 849 O O . HIS A 1 107 ? 13.087 -4.128 -32.509 1.00 87.62 107 HIS A O 1
ATOM 855 N N . HIS A 1 108 ? 14.437 -5.911 -32.627 1.00 87.25 108 HIS A N 1
ATOM 856 C CA . HIS A 1 108 ? 13.651 -6.694 -31.684 1.00 87.25 108 HIS A CA 1
ATOM 857 C C . HIS A 1 108 ? 13.934 -6.257 -30.239 1.00 87.25 108 HIS A C 1
ATOM 859 O O . HIS A 1 108 ? 15.079 -6.259 -29.769 1.00 87.25 108 HIS A O 1
ATOM 865 N N . ILE A 1 109 ? 12.882 -5.929 -29.491 1.00 84.50 109 ILE A N 1
ATOM 866 C CA . ILE A 1 109 ? 13.009 -5.536 -28.088 1.00 84.50 109 ILE A CA 1
ATOM 867 C C . ILE A 1 109 ? 13.132 -6.792 -27.226 1.00 84.50 109 ILE A C 1
ATOM 869 O O . ILE A 1 109 ? 12.167 -7.499 -26.958 1.00 84.50 109 ILE A O 1
ATOM 873 N N . GLN A 1 110 ? 14.343 -7.076 -26.756 1.00 88.75 110 GLN A N 1
ATOM 874 C CA . GLN A 1 110 ? 14.552 -8.110 -25.746 1.00 88.75 110 GLN A CA 1
ATOM 875 C C . GLN A 1 110 ? 14.084 -7.621 -24.368 1.00 88.75 110 GLN A C 1
ATOM 877 O O . GLN A 1 110 ? 14.409 -6.501 -23.964 1.00 88.75 110 GLN A O 1
ATOM 882 N N . ILE A 1 111 ? 13.421 -8.495 -23.598 1.00 81.12 111 ILE A N 1
ATOM 883 C CA . ILE A 1 111 ? 12.941 -8.206 -22.230 1.00 81.12 111 ILE A CA 1
ATOM 884 C C . ILE A 1 111 ? 14.045 -7.598 -21.354 1.00 81.12 111 ILE A C 1
ATOM 886 O O . ILE A 1 111 ? 13.812 -6.621 -20.642 1.00 81.12 111 ILE A O 1
ATOM 890 N N . ARG A 1 112 ? 15.271 -8.130 -21.432 1.00 84.69 112 ARG A N 1
ATOM 891 C CA . ARG A 1 112 ? 16.418 -7.616 -20.668 1.00 84.69 112 ARG A CA 1
ATOM 892 C C . ARG A 1 112 ? 16.749 -6.163 -21.024 1.00 84.69 112 ARG A C 1
ATOM 894 O O . ARG A 1 112 ? 16.962 -5.350 -20.127 1.00 84.69 112 ARG A O 1
ATOM 901 N N . ARG A 1 113 ? 16.777 -5.829 -22.317 1.00 85.19 113 ARG A N 1
ATOM 902 C CA . ARG A 1 113 ? 17.085 -4.479 -22.816 1.00 85.19 113 ARG A CA 1
ATOM 903 C C . ARG A 1 113 ? 15.986 -3.487 -22.447 1.00 85.19 113 ARG A C 1
ATOM 905 O O . ARG A 1 113 ? 16.296 -2.379 -22.019 1.00 85.19 113 ARG A O 1
ATOM 912 N N . HIS A 1 114 ? 14.727 -3.906 -22.546 1.00 82.62 114 HIS A N 1
ATOM 913 C CA . HIS A 1 114 ? 13.584 -3.105 -22.121 1.00 82.62 114 HIS A CA 1
ATOM 914 C C . HIS A 1 114 ? 13.649 -2.775 -20.624 1.00 82.62 114 HIS A C 1
ATOM 916 O O . HIS A 1 114 ? 13.608 -1.606 -20.257 1.00 82.62 114 HIS A O 1
ATOM 922 N N . ARG A 1 115 ? 13.876 -3.778 -19.761 1.00 81.50 115 ARG A N 1
ATOM 923 C CA . ARG A 1 115 ? 14.032 -3.570 -18.309 1.00 81.50 115 ARG A CA 1
ATOM 924 C C . ARG A 1 115 ? 15.175 -2.613 -17.969 1.00 81.50 115 ARG A C 1
ATOM 926 O O . ARG A 1 115 ? 15.015 -1.760 -17.101 1.00 81.50 115 ARG A O 1
ATOM 933 N N . LEU A 1 116 ? 16.315 -2.730 -18.655 1.00 85.31 116 LEU A N 1
ATOM 934 C CA . LEU A 1 116 ? 17.442 -1.812 -18.467 1.00 85.31 116 LEU A CA 1
ATOM 935 C C . LEU A 1 116 ? 17.073 -0.376 -18.859 1.00 85.31 116 LEU A C 1
ATOM 937 O O . LEU A 1 116 ? 17.450 0.561 -18.159 1.00 85.31 116 LEU A O 1
ATOM 941 N N . HIS A 1 117 ? 16.342 -0.204 -19.962 1.00 85.00 117 HIS A N 1
ATOM 942 C CA . HIS A 1 117 ? 15.904 1.111 -20.414 1.00 85.00 117 HIS A CA 1
ATOM 943 C C . HIS A 1 117 ? 14.897 1.739 -19.444 1.00 85.00 117 HIS A C 1
ATOM 945 O O . HIS A 1 117 ? 15.107 2.873 -19.032 1.00 85.00 117 HIS A O 1
ATOM 951 N N . VAL A 1 118 ? 13.888 0.982 -18.997 1.00 82.75 118 VAL A N 1
ATOM 952 C CA . VAL A 1 118 ? 12.923 1.424 -17.974 1.00 82.75 118 VAL A CA 1
ATOM 953 C C . VAL A 1 118 ? 13.642 1.844 -16.690 1.00 82.75 118 VAL A C 1
ATOM 955 O O . VAL A 1 118 ? 13.373 2.921 -16.165 1.00 82.75 118 VAL A O 1
ATOM 958 N N . LYS A 1 119 ? 14.610 1.045 -16.216 1.00 81.75 119 LYS A N 1
ATOM 959 C CA . LYS A 1 119 ? 15.406 1.383 -15.028 1.00 81.75 119 LYS A CA 1
ATOM 960 C C . LYS A 1 119 ? 16.166 2.702 -15.213 1.00 81.75 119 LYS A C 1
ATOM 962 O O . LYS A 1 119 ? 16.001 3.608 -14.402 1.00 81.75 119 LYS A O 1
ATOM 967 N N . ARG A 1 120 ? 16.921 2.848 -16.308 1.00 84.31 120 ARG A N 1
ATOM 968 C CA . ARG A 1 120 ? 17.653 4.091 -16.620 1.00 84.31 120 ARG A CA 1
ATOM 969 C C . ARG A 1 120 ? 16.724 5.297 -16.723 1.00 84.31 120 ARG A C 1
ATOM 971 O O . ARG A 1 120 ? 17.038 6.362 -16.211 1.00 84.31 120 ARG A O 1
ATOM 978 N N . TYR A 1 121 ? 15.579 5.123 -17.374 1.00 83.06 121 TYR A N 1
ATOM 979 C CA . TYR A 1 121 ? 14.585 6.175 -17.525 1.00 83.06 121 TYR A CA 1
ATOM 980 C C . TYR A 1 121 ? 14.028 6.612 -16.162 1.00 83.06 121 TYR A C 1
ATOM 982 O O . TYR A 1 121 ? 14.008 7.802 -15.865 1.00 83.06 121 TYR A O 1
ATOM 990 N N . SER A 1 122 ? 13.695 5.661 -15.283 1.00 76.06 122 SER A N 1
ATOM 991 C CA . SER A 1 122 ? 13.244 5.959 -13.917 1.00 76.06 122 SER A CA 1
ATOM 992 C C . SER A 1 122 ? 14.300 6.693 -13.075 1.00 76.06 122 SER A C 1
ATOM 994 O O . SER A 1 122 ? 13.969 7.648 -12.377 1.00 76.06 122 SER A O 1
ATOM 996 N N . GLU A 1 123 ? 15.578 6.317 -13.183 1.00 80.06 123 GLU A N 1
ATOM 997 C CA . GLU A 1 123 ? 16.686 6.981 -12.480 1.00 80.06 123 GLU A CA 1
ATOM 998 C C . GLU A 1 123 ? 16.871 8.431 -12.953 1.00 80.06 123 GLU A C 1
ATOM 1000 O O . GLU A 1 123 ? 17.033 9.336 -12.132 1.00 80.06 123 GLU A O 1
ATOM 1005 N N . LEU A 1 124 ? 16.776 8.669 -14.266 1.00 81.31 124 LEU A N 1
ATOM 1006 C CA . LEU A 1 124 ? 16.836 10.014 -14.846 1.00 81.31 124 LEU A CA 1
ATOM 1007 C C . LEU A 1 124 ? 15.681 10.894 -14.365 1.00 81.31 124 LEU A C 1
ATOM 1009 O O . LEU A 1 124 ? 15.896 12.050 -14.011 1.00 81.31 124 LEU A O 1
ATOM 1013 N N . LEU A 1 125 ? 14.465 10.355 -14.308 1.00 76.31 125 LEU A N 1
ATOM 1014 C CA . LEU A 1 125 ? 13.296 11.095 -13.831 1.00 76.31 125 LEU A CA 1
ATOM 1015 C C . LEU A 1 125 ? 13.421 11.467 -12.353 1.00 76.31 125 LEU A C 1
ATOM 1017 O O . LEU A 1 125 ? 13.106 12.597 -11.977 1.00 76.31 125 LEU A O 1
ATOM 1021 N N . VAL A 1 126 ? 13.929 10.555 -11.519 1.00 74.31 126 VAL A N 1
ATOM 1022 C CA . VAL A 1 126 ? 14.219 10.842 -10.107 1.00 74.31 126 VAL A CA 1
ATOM 1023 C C . VAL A 1 126 ? 15.268 11.948 -9.983 1.00 74.31 126 VAL A C 1
ATOM 1025 O O . VAL A 1 126 ? 15.085 12.868 -9.185 1.00 74.31 126 VAL A O 1
ATOM 1028 N N . ALA A 1 127 ? 16.332 11.907 -10.790 1.00 75.88 127 ALA A N 1
ATOM 1029 C CA . ALA A 1 127 ? 17.359 12.946 -10.803 1.00 75.88 127 ALA A CA 1
ATOM 1030 C C . ALA A 1 127 ? 16.799 14.318 -11.226 1.00 75.88 127 ALA A C 1
ATOM 1032 O O . ALA A 1 127 ? 17.039 15.308 -10.539 1.00 75.88 127 ALA A O 1
ATOM 1033 N N . ILE A 1 128 ? 15.990 14.368 -12.290 1.00 77.19 128 ILE A N 1
ATOM 1034 C CA . ILE A 1 128 ? 15.357 15.602 -12.788 1.00 77.19 128 ILE A CA 1
ATOM 1035 C C . ILE A 1 128 ? 14.372 16.182 -11.763 1.00 77.19 128 ILE A C 1
ATOM 1037 O O . ILE A 1 128 ? 14.305 17.396 -11.573 1.00 77.19 128 ILE A O 1
ATOM 1041 N N . ARG A 1 129 ? 13.587 15.336 -11.085 1.00 74.88 129 ARG A N 1
ATOM 1042 C CA . ARG A 1 129 ? 12.672 15.803 -10.032 1.00 74.88 129 ARG A CA 1
ATOM 1043 C C . ARG A 1 129 ? 13.445 16.369 -8.840 1.00 74.88 129 ARG A C 1
ATOM 1045 O O . ARG A 1 129 ? 13.088 17.444 -8.371 1.00 74.88 129 ARG A O 1
ATOM 1052 N N . ARG A 1 130 ? 14.536 15.714 -8.415 1.00 70.62 130 ARG A N 1
ATOM 1053 C CA . ARG A 1 130 ? 15.422 16.211 -7.343 1.00 70.62 130 ARG A CA 1
ATOM 1054 C C . ARG A 1 130 ? 16.057 17.559 -7.683 1.00 70.62 130 ARG A C 1
ATOM 1056 O O . ARG A 1 130 ? 16.095 18.440 -6.829 1.00 70.62 130 ARG A O 1
ATOM 1063 N N . SER A 1 131 ? 16.519 17.738 -8.921 1.00 72.38 131 SER A N 1
ATOM 1064 C CA . SER A 1 131 ? 17.113 19.005 -9.358 1.00 72.38 131 SER A CA 1
ATOM 1065 C C . SER A 1 131 ? 16.089 20.135 -9.479 1.00 72.38 131 SER A C 1
ATOM 1067 O O . SER A 1 131 ? 16.464 21.293 -9.389 1.00 72.38 131 SER A O 1
ATOM 1069 N N . ARG A 1 132 ? 14.801 19.822 -9.687 1.00 65.50 132 ARG A N 1
ATOM 1070 C CA . ARG A 1 132 ? 13.713 20.815 -9.712 1.00 65.50 132 ARG A CA 1
ATOM 1071 C C . ARG A 1 132 ? 13.204 21.194 -8.319 1.00 65.50 132 ARG A C 1
ATOM 1073 O O . ARG A 1 132 ? 12.758 22.319 -8.143 1.00 65.50 132 ARG A O 1
ATOM 1080 N N . SER A 1 133 ? 13.245 20.277 -7.349 1.00 59.72 133 SER A N 1
ATOM 1081 C CA . SER A 1 133 ? 12.868 20.561 -5.954 1.00 59.72 133 SER A CA 1
ATOM 1082 C C . SER A 1 133 ? 13.933 21.350 -5.189 1.00 59.72 133 SER A C 1
ATOM 1084 O O . SER A 1 133 ? 13.612 22.031 -4.221 1.00 59.72 133 SER A O 1
ATOM 1086 N N . ALA A 1 134 ? 15.193 21.278 -5.622 1.00 60.16 134 ALA A N 1
ATOM 1087 C CA . ALA A 1 134 ? 16.226 22.216 -5.206 1.00 60.16 134 ALA A CA 1
ATOM 1088 C C . ALA A 1 134 ? 16.015 23.526 -5.984 1.00 60.16 134 ALA A C 1
ATOM 1090 O O . ALA A 1 134 ? 16.537 23.689 -7.084 1.00 60.16 134 ALA A O 1
ATOM 1091 N N . GLY A 1 135 ? 15.169 24.422 -5.466 1.00 50.81 135 GLY A N 1
ATOM 1092 C CA . GLY A 1 135 ? 14.981 25.756 -6.046 1.00 50.81 135 GLY A CA 1
ATOM 1093 C C . GLY A 1 135 ? 16.314 26.512 -6.189 1.00 50.81 135 GLY A C 1
ATOM 1094 O O . GLY A 1 135 ? 17.296 26.137 -5.542 1.00 50.81 135 GLY A O 1
ATOM 1095 N N . PRO A 1 136 ? 16.385 27.559 -7.036 1.00 51.75 136 PRO A N 1
ATOM 1096 C CA . PRO A 1 136 ? 17.613 28.331 -7.191 1.00 51.75 136 PRO A CA 1
ATOM 1097 C C . PRO A 1 136 ? 18.046 28.863 -5.823 1.00 51.75 136 PRO A C 1
ATOM 1099 O O . PRO A 1 136 ? 17.228 29.414 -5.086 1.00 51.75 136 PRO A O 1
ATOM 1102 N N . ALA A 1 137 ? 19.322 28.672 -5.478 1.00 55.66 137 ALA A N 1
ATOM 1103 C CA . ALA A 1 137 ? 19.913 29.320 -4.319 1.00 55.66 137 ALA A CA 1
ATOM 1104 C C . ALA A 1 137 ? 19.787 30.833 -4.532 1.00 55.66 137 ALA A C 1
ATOM 1106 O O . ALA A 1 137 ? 20.453 31.398 -5.397 1.00 55.66 137 ALA A O 1
ATOM 1107 N N . VAL A 1 138 ? 18.859 31.455 -3.807 1.00 50.09 138 VAL A N 1
ATOM 1108 C CA . VAL A 1 138 ? 18.711 32.906 -3.771 1.00 50.09 138 VAL A CA 1
ATOM 1109 C C . VAL A 1 138 ? 19.919 33.431 -2.999 1.00 50.09 138 VAL A C 1
ATOM 1111 O O . VAL A 1 138 ? 19.982 33.286 -1.779 1.00 50.09 138 VAL A O 1
ATOM 1114 N N . THR A 1 139 ? 20.906 33.938 -3.732 1.00 51.28 139 THR A N 1
ATOM 1115 C CA . THR A 1 139 ? 22.030 34.735 -3.221 1.00 51.28 139 THR A CA 1
ATOM 1116 C C . THR A 1 139 ? 21.751 36.207 -3.428 1.00 51.28 139 THR A C 1
ATOM 1118 O O . THR A 1 139 ? 21.313 36.532 -4.557 1.00 51.28 139 THR A O 1
#

Radius of gyration: 20.37 Å; chains: 1; bounding box: 41×43×58 Å

Foldseek 3Di:
DDPDLPVLLVPLCVVQADPVPRAGPDPDDDPVCQVVLLVSLLSNVVSCVDVDSVRSCVRSVHPSVSSVLVNQQFDPCVPPNRDRDPPDPVSVVVLVVVVVVCVVVVHDDDPVNSVVVNVVSVVVVVVVVVVVVPPPPPD

Organism: NCBI:txid1967640

pLDDT: mean 80.66, std 13.9, range [36.34, 95.5]

Secondary structure (DSSP, 8-state):
----SHHHHHHHHHHHEETTTTEES-S---STTHHHHHHHHHHHHHTTSSSSHHHHHHHTT--HHHHHHHHTTPPPHHHHTT-S----HHHHHHHHHHHHHHHHTT----HHHHHHHHHHHHHHHHHHHHHHHS-----